Protein AF-A0A7W3LNG8-F1 (afdb_monomer_lite)

Structure (mmCIF, N/CA/C/O backbone):
data_AF-A0A7W3LNG8-F1
#
_entry.id   AF-A0A7W3LNG8-F1
#
loop_
_atom_site.group_PDB
_atom_site.id
_atom_site.type_symbol
_atom_site.label_atom_id
_atom_site.label_alt_id
_atom_site.label_comp_id
_atom_site.label_asym_id
_atom_site.label_entity_id
_atom_site.label_seq_id
_atom_site.pdbx_PDB_ins_code
_atom_site.Cartn_x
_atom_site.Cartn_y
_atom_site.Cartn_z
_atom_site.occupancy
_atom_site.B_iso_or_equiv
_atom_site.auth_seq_id
_atom_site.auth_comp_id
_atom_site.auth_asym_id
_atom_site.auth_atom_id
_atom_site.pdbx_PDB_model_num
ATOM 1 N N . MET A 1 1 ? 23.336 -65.124 9.383 1.00 43.44 1 MET A N 1
ATOM 2 C CA . MET A 1 1 ? 23.836 -64.182 8.360 1.00 43.44 1 MET A CA 1
ATOM 3 C C . MET A 1 1 ? 22.648 -63.376 7.873 1.00 43.44 1 MET A C 1
ATOM 5 O O . MET A 1 1 ? 21.803 -63.928 7.185 1.00 43.44 1 MET A O 1
ATOM 9 N N . THR A 1 2 ? 22.529 -62.123 8.304 1.00 42.38 2 THR A N 1
ATOM 10 C CA . THR A 1 2 ? 21.376 -61.270 7.977 1.00 42.38 2 THR A CA 1
ATOM 11 C C . THR A 1 2 ? 21.925 -59.922 7.537 1.00 42.38 2 THR A C 1
ATOM 13 O O . THR A 1 2 ? 22.238 -59.061 8.355 1.00 42.38 2 THR A O 1
ATOM 16 N N . THR A 1 3 ? 22.142 -59.781 6.233 1.00 43.78 3 THR A N 1
ATOM 17 C CA . THR A 1 3 ? 22.705 -58.576 5.622 1.00 43.78 3 THR A CA 1
ATOM 18 C C . THR A 1 3 ? 21.593 -57.534 5.508 1.00 43.78 3 THR A C 1
ATOM 20 O O . THR A 1 3 ? 20.665 -57.699 4.722 1.00 43.78 3 THR A O 1
ATOM 23 N N . ARG A 1 4 ? 21.642 -56.478 6.329 1.00 46.62 4 ARG A N 1
ATOM 24 C CA . ARG A 1 4 ? 20.758 -55.313 6.191 1.00 46.62 4 ARG A CA 1
ATOM 25 C C . ARG A 1 4 ? 21.366 -54.353 5.171 1.00 46.62 4 ARG A C 1
ATOM 27 O O . ARG A 1 4 ? 22.376 -53.716 5.450 1.00 46.62 4 ARG A O 1
ATOM 34 N N . SER A 1 5 ? 20.746 -54.265 3.999 1.00 49.69 5 SER A N 1
ATOM 35 C CA . SER A 1 5 ? 21.069 -53.273 2.974 1.00 49.69 5 SER A CA 1
ATOM 36 C C . SER A 1 5 ? 20.743 -51.866 3.482 1.00 49.69 5 SER A C 1
ATOM 38 O O . SER A 1 5 ? 19.587 -51.556 3.767 1.00 49.69 5 SER A O 1
ATOM 40 N N . VAL A 1 6 ? 21.759 -51.013 3.600 1.00 51.38 6 VAL A N 1
ATOM 41 C CA . VAL A 1 6 ? 21.596 -49.580 3.873 1.00 51.38 6 VAL A CA 1
ATOM 42 C C . VAL A 1 6 ? 21.393 -48.882 2.534 1.00 51.38 6 VAL A C 1
ATOM 44 O O . VAL A 1 6 ? 22.298 -48.840 1.705 1.00 51.38 6 VAL A O 1
ATOM 47 N N . THR A 1 7 ? 20.191 -48.358 2.304 1.00 51.03 7 THR A N 1
ATOM 48 C CA . THR A 1 7 ? 19.900 -47.539 1.121 1.00 51.03 7 THR A CA 1
ATOM 49 C C . THR A 1 7 ? 20.270 -46.099 1.455 1.00 51.03 7 THR A C 1
ATOM 51 O O . THR A 1 7 ? 19.621 -45.470 2.288 1.00 51.03 7 THR A O 1
ATOM 54 N N . VAL A 1 8 ? 21.339 -45.586 0.846 1.00 51.94 8 VAL A N 1
ATOM 55 C CA . VAL A 1 8 ? 21.737 -44.178 0.962 1.00 51.94 8 VAL A CA 1
ATOM 56 C C . VAL A 1 8 ? 20.898 -43.374 -0.028 1.00 51.94 8 VAL A C 1
ATOM 58 O O . VAL A 1 8 ? 21.112 -43.447 -1.236 1.00 51.94 8 VAL A O 1
ATOM 61 N N . ALA A 1 9 ? 19.917 -42.628 0.475 1.00 55.22 9 ALA A N 1
ATOM 62 C CA . ALA A 1 9 ? 19.174 -41.666 -0.326 1.00 55.22 9 ALA A CA 1
ATOM 63 C C . ALA A 1 9 ? 20.037 -40.412 -0.525 1.00 55.22 9 ALA A C 1
ATOM 65 O O . ALA A 1 9 ? 20.228 -39.619 0.396 1.00 55.22 9 ALA A O 1
ATOM 66 N N . VAL A 1 10 ? 20.579 -40.242 -1.731 1.00 51.47 10 VAL A N 1
ATOM 67 C CA . VAL A 1 10 ? 21.241 -39.002 -2.149 1.00 51.47 10 VAL A CA 1
ATOM 68 C C . VAL A 1 10 ? 20.147 -37.976 -2.440 1.00 51.47 10 VAL A C 1
ATOM 70 O O . VAL A 1 10 ? 19.497 -38.022 -3.483 1.00 51.47 10 VAL A O 1
ATOM 73 N N . ALA A 1 11 ? 19.909 -37.066 -1.498 1.00 54.19 11 ALA A N 1
ATOM 74 C CA . ALA A 1 11 ? 19.040 -35.920 -1.719 1.00 54.19 11 ALA A CA 1
ATOM 75 C C . ALA A 1 11 ? 19.751 -34.927 -2.654 1.00 54.19 11 ALA A C 1
ATOM 77 O O . ALA A 1 11 ? 20.664 -34.210 -2.249 1.00 54.19 11 ALA A O 1
ATOM 78 N N . LE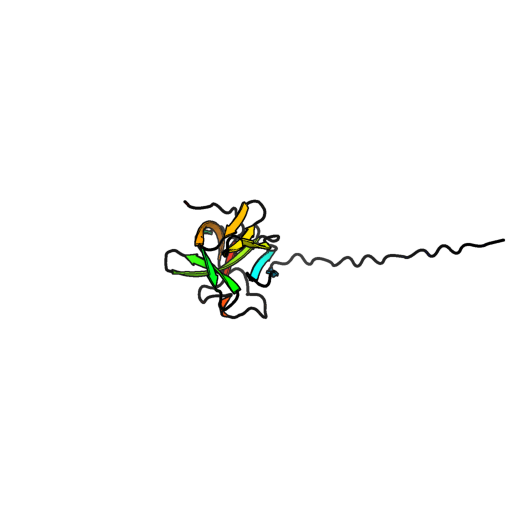U A 1 12 ? 19.339 -34.908 -3.923 1.00 47.25 12 LEU A N 1
ATOM 79 C CA . LEU A 1 12 ? 19.676 -33.857 -4.880 1.00 47.25 12 LEU A CA 1
ATOM 80 C C . LEU A 1 12 ? 19.067 -32.538 -4.386 1.00 47.25 12 LEU A C 1
ATOM 82 O O . LEU A 1 12 ? 17.878 -32.283 -4.566 1.00 47.25 12 LEU A O 1
ATOM 86 N N . ALA A 1 13 ? 19.880 -31.704 -3.741 1.00 52.22 13 ALA A N 1
ATOM 87 C CA . ALA A 1 13 ? 19.506 -30.336 -3.426 1.00 52.22 13 ALA A CA 1
ATOM 88 C C . ALA A 1 13 ? 19.439 -29.539 -4.739 1.00 52.22 13 ALA A C 1
ATOM 90 O O . ALA A 1 13 ? 20.464 -29.125 -5.281 1.00 52.22 13 ALA A O 1
ATOM 91 N N . LEU A 1 14 ? 18.230 -29.342 -5.274 1.00 48.25 14 LEU A N 1
ATOM 92 C CA . LEU A 1 14 ? 17.992 -28.350 -6.319 1.00 48.25 14 LEU A CA 1
ATOM 93 C C . LEU A 1 14 ? 18.190 -26.959 -5.708 1.00 48.25 14 LEU A C 1
ATOM 95 O O . LEU A 1 14 ? 17.266 -26.363 -5.159 1.00 48.25 14 LEU A O 1
ATOM 99 N N . GLY A 1 15 ? 19.416 -26.449 -5.792 1.00 45.75 15 GLY A N 1
ATOM 100 C CA . GLY A 1 15 ? 19.702 -25.040 -5.575 1.00 45.75 15 GLY A CA 1
ATOM 101 C C . GLY A 1 15 ? 19.012 -24.226 -6.663 1.00 45.75 15 GLY A C 1
ATOM 102 O O . GLY A 1 15 ? 19.540 -24.083 -7.763 1.00 45.75 15 GLY A O 1
ATOM 103 N N . ALA A 1 16 ? 17.818 -23.711 -6.371 1.00 50.78 16 ALA A N 1
ATOM 104 C CA . ALA A 1 16 ? 17.215 -22.665 -7.176 1.00 50.78 16 ALA A CA 1
ATOM 105 C C . ALA A 1 16 ? 18.124 -21.435 -7.076 1.00 50.78 16 ALA A C 1
ATOM 107 O O . ALA A 1 16 ? 18.156 -20.751 -6.053 1.00 50.78 16 ALA A O 1
ATOM 108 N N . ALA A 1 17 ? 18.909 -21.191 -8.124 1.00 45.53 17 ALA A N 1
ATOM 109 C CA . ALA A 1 17 ? 19.642 -19.952 -8.292 1.00 45.53 17 ALA A CA 1
ATOM 110 C C . ALA A 1 17 ? 18.623 -18.805 -8.309 1.00 45.53 17 ALA A C 1
ATOM 112 O O . ALA A 1 17 ? 17.932 -18.583 -9.303 1.00 45.53 17 ALA A O 1
ATOM 113 N N 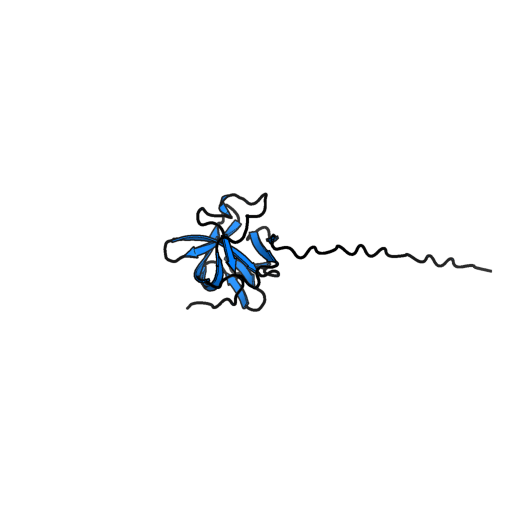. ALA A 1 18 ? 18.486 -18.106 -7.184 1.00 47.25 18 ALA A N 1
ATOM 114 C CA . ALA A 1 18 ? 17.731 -16.870 -7.123 1.00 47.25 18 ALA A CA 1
ATOM 115 C C . ALA A 1 18 ? 18.506 -15.827 -7.938 1.00 47.25 18 ALA A C 1
ATOM 117 O O . ALA A 1 18 ? 19.430 -15.188 -7.439 1.00 47.25 18 ALA A O 1
ATOM 118 N N . CYS A 1 19 ? 18.173 -15.693 -9.221 1.00 46.03 19 CYS A N 1
ATOM 119 C CA . CYS A 1 19 ? 18.574 -14.542 -10.016 1.00 46.03 19 CYS A CA 1
ATOM 120 C C . CYS A 1 19 ? 18.050 -13.283 -9.306 1.00 46.03 19 CYS A C 1
ATOM 122 O O . CYS A 1 19 ? 16.852 -13.012 -9.330 1.00 46.03 19 CYS A O 1
ATOM 124 N N . GLY A 1 20 ? 18.939 -12.552 -8.630 1.00 61.12 20 GLY A N 1
ATOM 125 C CA . GLY A 1 20 ? 18.627 -11.354 -7.845 1.00 61.12 20 GLY A CA 1
ATOM 126 C C . GLY A 1 20 ? 18.314 -10.138 -8.718 1.00 61.12 20 GLY A C 1
ATOM 127 O O . GLY A 1 20 ? 19.086 -9.185 -8.746 1.00 61.12 20 GLY A O 1
ATOM 128 N N . GLY A 1 21 ? 17.217 -10.196 -9.476 1.00 73.81 21 GLY A N 1
ATOM 129 C CA . GLY A 1 21 ? 16.664 -9.061 -10.218 1.00 73.81 21 GLY A CA 1
ATOM 130 C C . GLY A 1 21 ? 15.706 -8.222 -9.370 1.00 73.81 21 GLY A C 1
ATOM 131 O O . GLY A 1 21 ? 15.362 -8.608 -8.259 1.00 73.81 21 GLY A O 1
ATOM 132 N N . LYS A 1 22 ? 15.264 -7.077 -9.903 1.00 84.94 22 LYS A N 1
ATOM 133 C CA . LYS A 1 22 ? 14.142 -6.311 -9.338 1.00 84.94 22 LYS A CA 1
ATOM 134 C C . LYS A 1 22 ? 12.818 -6.896 -9.816 1.00 84.94 22 LYS A C 1
ATOM 136 O O . LYS A 1 22 ? 12.702 -7.243 -10.994 1.00 84.94 22 LYS A O 1
ATOM 141 N N . GLY A 1 23 ? 11.812 -6.935 -8.951 1.00 87.94 23 GLY A N 1
ATOM 142 C CA . GLY A 1 23 ? 10.499 -7.441 -9.334 1.00 87.94 23 GLY A CA 1
ATOM 143 C C . GLY A 1 23 ? 9.392 -7.118 -8.344 1.00 87.94 23 GLY A C 1
ATOM 144 O O . GLY A 1 23 ? 9.637 -6.700 -7.213 1.00 87.94 23 GLY A O 1
ATOM 145 N N . ILE A 1 24 ? 8.160 -7.295 -8.819 1.00 90.56 24 ILE A N 1
ATOM 146 C CA . ILE A 1 24 ? 6.932 -7.148 -8.042 1.00 90.56 24 ILE A CA 1
ATOM 147 C C . ILE A 1 24 ? 6.205 -8.486 -8.101 1.00 90.56 24 ILE A C 1
ATOM 149 O O . ILE A 1 24 ? 5.913 -8.981 -9.191 1.00 90.56 24 ILE A O 1
ATOM 153 N N . ASP A 1 25 ? 5.877 -9.025 -6.936 1.00 91.44 25 ASP A N 1
ATOM 154 C CA . ASP A 1 25 ? 5.116 -10.253 -6.768 1.00 91.44 25 ASP A CA 1
ATOM 155 C C . ASP A 1 25 ? 3.751 -9.956 -6.147 1.00 91.44 25 ASP A C 1
ATOM 157 O O . ASP A 1 25 ? 3.539 -8.939 -5.482 1.00 91.44 25 ASP A O 1
ATOM 161 N N . ARG A 1 26 ? 2.809 -10.876 -6.361 1.00 92.62 26 ARG A N 1
ATOM 162 C CA . ARG A 1 26 ? 1.515 -10.882 -5.678 1.00 92.62 26 ARG A CA 1
ATOM 163 C C . ARG A 1 26 ? 1.568 -11.852 -4.504 1.00 92.62 26 ARG A C 1
ATOM 165 O O . ARG A 1 26 ? 2.005 -12.987 -4.669 1.00 92.62 26 ARG A O 1
ATOM 172 N N . THR A 1 27 ? 1.013 -11.445 -3.371 1.00 93.06 27 THR A N 1
ATOM 173 C CA . THR A 1 27 ? 0.678 -12.327 -2.251 1.00 93.06 27 THR A CA 1
ATOM 174 C C . THR A 1 27 ? -0.744 -12.055 -1.756 1.00 93.06 27 THR A C 1
ATOM 176 O O . THR A 1 27 ? -1.292 -10.974 -1.972 1.00 93.06 27 THR A O 1
ATOM 179 N N . GLY A 1 28 ? -1.361 -13.051 -1.122 1.00 93.56 28 GLY A N 1
ATOM 180 C CA . GLY A 1 28 ? -2.736 -12.969 -0.635 1.00 93.56 28 GLY A CA 1
ATOM 181 C C . GLY A 1 28 ? -3.817 -12.987 -1.721 1.00 93.56 28 GLY A C 1
ATOM 182 O O . GLY A 1 28 ? -3.571 -12.743 -2.905 1.00 93.56 28 GLY A O 1
ATOM 183 N N . ASP A 1 29 ? -5.044 -13.259 -1.271 1.00 92.00 29 ASP A N 1
ATOM 184 C CA . ASP A 1 29 ? -6.255 -13.236 -2.104 1.00 92.00 29 ASP A CA 1
ATOM 185 C C . ASP A 1 29 ? -7.317 -12.242 -1.599 1.00 92.00 29 ASP A C 1
ATOM 187 O O . ASP A 1 29 ? -8.262 -11.939 -2.326 1.00 92.00 29 ASP A O 1
ATOM 191 N N . ASP A 1 30 ? -7.187 -11.755 -0.355 1.00 95.25 30 ASP A N 1
ATOM 192 C CA . ASP A 1 30 ? -7.991 -10.668 0.229 1.00 95.25 30 ASP A CA 1
ATOM 193 C C . ASP A 1 30 ? -7.398 -10.209 1.570 1.00 95.25 30 ASP A C 1
ATOM 195 O O . ASP A 1 30 ? -7.429 -10.973 2.535 1.00 95.25 30 ASP A O 1
ATOM 199 N N . PRO A 1 31 ? -6.844 -8.995 1.635 1.00 97.31 31 PRO A N 1
ATOM 200 C CA . PRO A 1 31 ? -6.504 -8.214 0.456 1.00 97.31 31 PRO A CA 1
ATOM 201 C C . PRO A 1 31 ? -5.472 -8.944 -0.423 1.00 97.31 31 PRO A C 1
ATOM 203 O O . PRO A 1 31 ? -4.658 -9.731 0.058 1.00 97.31 31 PRO A O 1
ATOM 206 N N . ILE A 1 32 ? -5.519 -8.684 -1.725 1.00 96.31 32 ILE A N 1
ATOM 207 C CA . ILE A 1 32 ? -4.390 -8.909 -2.624 1.00 96.31 32 ILE A CA 1
ATOM 208 C C . ILE A 1 32 ? -3.342 -7.841 -2.291 1.00 96.31 32 ILE A C 1
ATOM 210 O O . ILE A 1 32 ? -3.653 -6.647 -2.244 1.00 96.31 32 ILE A O 1
ATOM 214 N N . VAL A 1 33 ? -2.105 -8.275 -2.075 1.00 96.25 33 VAL A N 1
ATOM 215 C CA . VAL A 1 33 ? -0.969 -7.442 -1.674 1.00 96.25 33 VAL A CA 1
ATOM 216 C C . VAL A 1 33 ? 0.132 -7.572 -2.719 1.00 96.25 33 VAL A C 1
ATOM 218 O O . VAL A 1 33 ? 0.444 -8.670 -3.183 1.00 96.25 33 VAL A O 1
ATOM 221 N N . LEU A 1 34 ? 0.716 -6.441 -3.107 1.00 94.69 34 LEU A N 1
ATOM 222 C CA . LEU A 1 34 ? 1.874 -6.406 -3.992 1.00 94.69 34 LEU A CA 1
ATOM 223 C C . LEU A 1 34 ? 3.128 -6.217 -3.148 1.00 94.69 34 LEU A C 1
ATOM 225 O O . LEU A 1 34 ? 3.169 -5.309 -2.320 1.00 94.69 34 LEU A O 1
ATOM 229 N N . VAL A 1 35 ? 4.144 -7.043 -3.364 1.00 94.25 35 VAL A N 1
ATOM 230 C CA . VAL A 1 35 ? 5.428 -6.938 -2.664 1.00 94.25 35 VAL A CA 1
ATOM 231 C C . VAL A 1 35 ? 6.561 -6.801 -3.663 1.00 94.25 35 VAL A C 1
ATOM 233 O O . VAL A 1 35 ? 6.505 -7.381 -4.745 1.00 94.25 35 VAL A O 1
ATOM 236 N N . HIS A 1 36 ? 7.583 -6.029 -3.320 1.00 91.56 36 HIS A N 1
ATOM 237 C CA . HIS A 1 36 ? 8.759 -5.854 -4.157 1.00 91.56 36 HIS A CA 1
ATOM 238 C C . HIS A 1 36 ? 9.968 -6.597 -3.603 1.00 91.56 36 HIS A C 1
ATOM 240 O O . HIS A 1 36 ? 10.054 -6.911 -2.415 1.00 91.56 36 HIS A O 1
ATOM 246 N N . HIS A 1 37 ? 10.916 -6.859 -4.492 1.00 88.12 37 HIS A N 1
ATOM 247 C CA . HIS A 1 37 ? 12.260 -7.293 -4.155 1.00 88.12 37 HIS A CA 1
ATOM 248 C C . HIS A 1 37 ? 13.272 -6.509 -5.003 1.00 88.12 37 HIS A C 1
ATOM 250 O O . HIS A 1 37 ? 13.037 -6.266 -6.188 1.00 88.12 37 HIS A O 1
ATOM 256 N N . GLY A 1 38 ? 14.390 -6.099 -4.394 1.00 81.81 38 GLY A N 1
ATOM 257 C CA . GLY A 1 38 ? 15.492 -5.416 -5.079 1.00 81.81 38 GLY A CA 1
ATOM 258 C C . GLY A 1 38 ? 15.330 -3.900 -5.273 1.00 81.81 38 GLY A C 1
ATOM 259 O O . GLY A 1 38 ? 16.096 -3.319 -6.040 1.00 81.81 38 GLY A O 1
ATOM 260 N N . TYR A 1 39 ? 14.375 -3.240 -4.607 1.00 82.12 39 TYR A N 1
ATOM 261 C CA . TYR A 1 39 ? 14.151 -1.784 -4.715 1.00 82.12 39 TYR A CA 1
ATOM 262 C C . TYR A 1 39 ? 14.696 -0.965 -3.529 1.00 82.12 39 TYR A C 1
ATOM 264 O O . TYR A 1 39 ? 14.339 0.201 -3.354 1.00 82.12 39 TYR A O 1
ATOM 272 N N . ASP A 1 40 ? 15.604 -1.532 -2.737 1.00 75.31 40 ASP A N 1
ATOM 273 C CA . ASP A 1 40 ? 16.090 -0.968 -1.465 1.00 75.31 40 ASP A CA 1
ATOM 274 C C . ASP A 1 40 ? 16.984 0.293 -1.606 1.00 75.31 40 ASP A C 1
ATOM 276 O O . ASP A 1 40 ? 17.534 0.778 -0.624 1.00 75.31 40 ASP A O 1
ATOM 280 N N . GLY A 1 41 ? 17.147 0.841 -2.819 1.00 69.19 41 GLY A N 1
ATOM 281 C CA . GLY A 1 41 ? 18.016 1.995 -3.104 1.00 69.19 41 GLY A CA 1
ATOM 282 C C . GLY A 1 41 ? 17.446 3.029 -4.081 1.00 69.19 41 GLY A C 1
ATOM 283 O O . GLY A 1 41 ? 18.207 3.817 -4.640 1.00 69.19 41 GLY A O 1
ATOM 284 N N . GLU A 1 42 ? 16.136 3.008 -4.346 1.00 71.81 42 GLU A N 1
ATOM 285 C CA . GLU A 1 42 ? 15.490 3.993 -5.228 1.00 71.81 42 GLU A CA 1
ATOM 286 C C . GLU A 1 42 ? 15.451 5.406 -4.614 1.00 71.81 42 GLU A C 1
ATOM 288 O O . GLU A 1 42 ? 15.446 5.543 -3.385 1.00 71.81 42 GLU A O 1
ATOM 293 N N . PRO A 1 43 ? 15.384 6.470 -5.445 1.00 67.75 43 PRO A N 1
ATOM 294 C CA . PRO A 1 43 ? 15.248 7.841 -4.970 1.00 67.75 43 PRO A CA 1
ATOM 295 C C . PRO A 1 43 ? 14.070 8.005 -4.014 1.00 67.75 43 PRO A C 1
ATOM 297 O O . PRO A 1 43 ? 12.952 7.577 -4.296 1.00 67.75 43 PRO A O 1
ATOM 300 N N . ARG A 1 44 ? 14.336 8.677 -2.894 1.00 76.88 44 ARG A N 1
ATOM 301 C CA . ARG A 1 44 ? 13.388 8.833 -1.795 1.00 76.88 44 ARG A CA 1
ATOM 302 C C . ARG A 1 44 ? 12.444 9.995 -2.055 1.00 76.88 44 ARG A C 1
ATOM 304 O O . ARG A 1 44 ? 12.849 11.156 -2.005 1.00 76.88 44 ARG A O 1
ATOM 311 N N . ILE A 1 45 ? 11.175 9.681 -2.278 1.00 87.06 45 ILE A N 1
ATOM 312 C CA . ILE A 1 45 ? 10.078 10.646 -2.224 1.00 87.06 45 ILE A CA 1
ATOM 313 C C . ILE A 1 45 ? 9.208 10.286 -1.025 1.00 87.06 45 ILE A C 1
ATOM 315 O O . ILE A 1 45 ? 8.779 9.143 -0.884 1.00 87.06 45 ILE A O 1
ATOM 319 N N . MET A 1 46 ? 8.944 11.268 -0.164 1.00 91.06 46 MET A N 1
ATOM 320 C CA . MET A 1 46 ? 8.042 11.083 0.969 1.00 91.06 46 MET A CA 1
ATOM 321 C C . MET A 1 46 ? 6.592 11.190 0.508 1.00 91.06 46 MET A C 1
ATOM 323 O O . MET A 1 46 ? 6.188 12.180 -0.107 1.00 91.06 46 MET A O 1
ATOM 327 N N . TYR A 1 47 ? 5.798 10.181 0.845 1.00 92.38 47 TYR A N 1
ATOM 328 C CA . TYR A 1 47 ? 4.369 10.132 0.576 1.00 92.38 47 TYR A CA 1
ATOM 329 C C . TYR A 1 47 ? 3.585 10.220 1.880 1.00 92.38 47 TYR A C 1
ATOM 331 O O . TYR A 1 47 ? 3.987 9.647 2.888 1.00 92.38 47 TYR A O 1
ATOM 339 N N . VAL A 1 48 ? 2.445 10.912 1.848 1.00 95.69 48 VAL A N 1
ATOM 340 C CA . VAL A 1 48 ? 1.484 10.981 2.958 1.00 95.69 48 VAL A CA 1
ATOM 341 C C . VAL A 1 48 ? 0.090 10.714 2.409 1.00 95.69 48 VAL A C 1
ATOM 343 O O . VAL A 1 48 ? -0.314 11.317 1.412 1.00 95.69 48 VAL A O 1
ATOM 346 N N . GLY A 1 49 ? -0.643 9.804 3.044 1.00 96.75 49 GLY A N 1
ATOM 347 C CA . GLY A 1 49 ? -1.959 9.400 2.564 1.00 96.75 49 GLY A CA 1
ATOM 348 C C . GLY A 1 49 ? -2.637 8.387 3.471 1.00 96.75 49 GLY A C 1
ATOM 349 O O . GLY A 1 49 ? -2.264 8.222 4.632 1.00 96.75 49 GLY A O 1
ATOM 350 N N . ARG A 1 50 ? -3.665 7.725 2.939 1.00 97.75 50 ARG A N 1
ATOM 351 C CA . ARG A 1 50 ? -4.431 6.684 3.633 1.00 97.75 50 ARG A CA 1
ATOM 352 C C . ARG A 1 50 ? -4.387 5.358 2.897 1.00 97.75 50 ARG A C 1
ATOM 354 O O . ARG A 1 50 ? -4.428 5.325 1.666 1.00 97.75 50 ARG A O 1
ATOM 361 N N . LEU A 1 51 ? -4.389 4.269 3.661 1.00 98.00 51 LEU A N 1
ATOM 362 C CA . LEU A 1 51 ? -4.644 2.942 3.117 1.00 98.00 51 LEU A CA 1
ATOM 363 C C . LEU A 1 51 ? -6.148 2.780 2.881 1.00 98.00 51 LEU A C 1
ATOM 365 O O . LEU A 1 51 ? -6.950 3.006 3.786 1.00 98.00 51 LEU A O 1
ATOM 369 N N . VAL A 1 52 ? -6.550 2.391 1.675 1.00 97.56 52 VAL A N 1
ATOM 370 C CA . VAL A 1 52 ? -7.957 2.137 1.339 1.00 97.56 52 VAL A CA 1
ATOM 371 C C . VAL A 1 52 ? -8.111 0.766 0.701 1.00 97.56 52 VAL A C 1
ATOM 373 O O . VAL A 1 52 ? -7.253 0.340 -0.065 1.00 97.56 52 VAL A O 1
ATOM 376 N N . TYR A 1 53 ? -9.213 0.087 0.993 1.00 97.38 53 TYR A N 1
ATOM 377 C CA . TYR A 1 53 ? -9.551 -1.206 0.412 1.00 97.38 53 TYR A CA 1
ATOM 378 C C . TYR A 1 53 ? -10.649 -1.047 -0.645 1.00 97.38 53 TYR A C 1
ATOM 380 O O . TYR A 1 53 ? -11.599 -0.284 -0.463 1.00 97.38 53 TYR A O 1
ATOM 388 N N . ASP A 1 54 ? -10.513 -1.757 -1.761 1.00 95.62 54 ASP A N 1
ATOM 389 C CA . ASP A 1 54 ? -11.550 -1.890 -2.781 1.00 95.62 54 ASP A CA 1
ATOM 390 C C . ASP A 1 54 ? -12.202 -3.279 -2.669 1.00 95.62 54 ASP A C 1
ATOM 392 O O . ASP A 1 54 ? -11.562 -4.276 -3.019 1.00 95.62 54 ASP A O 1
ATOM 396 N N . PRO A 1 55 ? -13.464 -3.387 -2.211 1.00 94.44 55 PRO A N 1
ATOM 397 C CA . PRO A 1 55 ? -14.123 -4.676 -2.037 1.00 94.44 55 PRO A CA 1
ATOM 398 C C . PRO A 1 55 ? -14.432 -5.387 -3.359 1.00 94.44 55 PRO A C 1
ATOM 400 O O . PRO A 1 55 ? -14.541 -6.612 -3.357 1.00 94.44 55 PRO A O 1
ATOM 403 N N . ALA A 1 56 ? -14.558 -4.662 -4.477 1.00 92.62 56 ALA A N 1
ATOM 404 C CA . ALA A 1 56 ? -14.891 -5.265 -5.767 1.00 92.62 56 ALA A CA 1
ATOM 405 C C . ALA A 1 56 ? -13.714 -6.068 -6.335 1.00 92.62 56 ALA A C 1
ATOM 407 O O . ALA A 1 56 ? -13.909 -7.124 -6.933 1.00 92.62 56 ALA A O 1
ATOM 408 N N . SER A 1 57 ? -12.487 -5.588 -6.119 1.00 93.31 57 SER A N 1
ATOM 409 C CA . SER A 1 57 ? -11.270 -6.255 -6.594 1.00 93.31 57 SER A CA 1
ATOM 410 C C . SER A 1 57 ? -10.394 -6.837 -5.505 1.00 93.31 5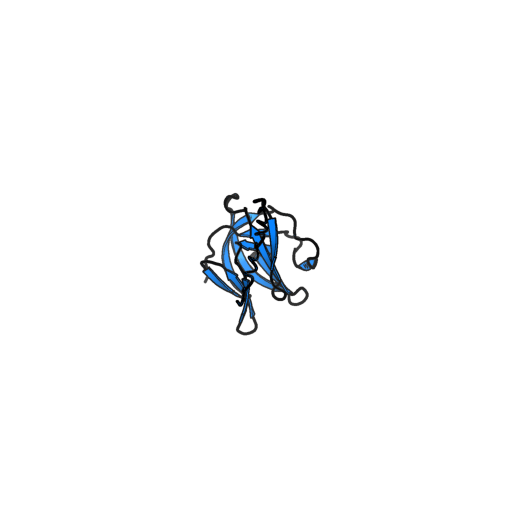7 SER A C 1
ATOM 412 O O . SER A 1 57 ? -9.374 -7.449 -5.811 1.00 93.31 57 SER A O 1
ATOM 414 N N . ARG A 1 58 ? -10.788 -6.649 -4.245 1.00 96.31 58 ARG A N 1
ATOM 415 C CA . ARG A 1 58 ? -10.086 -7.124 -3.052 1.00 96.31 58 ARG A CA 1
ATOM 416 C C . ARG A 1 58 ? -8.659 -6.579 -2.954 1.00 96.31 58 ARG A C 1
ATOM 418 O O . ARG A 1 58 ? -7.792 -7.235 -2.391 1.00 96.31 58 ARG A O 1
ATOM 425 N N . CYS A 1 59 ? -8.403 -5.390 -3.497 1.00 96.25 59 CYS A N 1
ATOM 426 C CA . CYS A 1 59 ? -7.075 -4.774 -3.539 1.00 96.25 59 CYS A CA 1
ATOM 427 C C . CYS A 1 59 ? -6.967 -3.590 -2.585 1.00 96.25 59 CYS A C 1
ATOM 429 O O . CYS A 1 59 ? -7.956 -2.927 -2.274 1.00 96.25 59 CYS A O 1
ATOM 431 N N . LEU A 1 60 ? -5.746 -3.330 -2.125 1.00 97.56 60 LEU A N 1
ATOM 432 C CA . LEU A 1 60 ? -5.421 -2.139 -1.351 1.00 97.56 60 LEU A CA 1
ATOM 433 C C . LEU A 1 60 ? -4.887 -1.048 -2.273 1.00 97.56 60 LEU A C 1
ATOM 435 O O . LEU A 1 60 ? -4.124 -1.323 -3.197 1.00 97.56 60 LEU A O 1
ATOM 439 N N . HIS A 1 61 ? -5.244 0.198 -1.986 1.00 97.19 61 HIS A N 1
ATOM 440 C CA . HIS A 1 61 ? -4.689 1.378 -2.632 1.00 97.19 61 HIS A CA 1
ATOM 441 C C . HIS A 1 61 ? -4.125 2.342 -1.595 1.00 97.19 61 HIS A C 1
ATOM 443 O O . HIS A 1 61 ? -4.634 2.466 -0.481 1.00 97.19 61 HIS A O 1
ATOM 449 N N . PHE A 1 62 ? -3.107 3.085 -2.007 1.00 96.69 62 PHE A N 1
ATOM 450 C CA . PHE A 1 62 ? -2.680 4.292 -1.330 1.00 96.69 62 PHE A CA 1
ATOM 451 C C . PHE A 1 62 ? -3.467 5.470 -1.900 1.00 96.69 62 PHE A C 1
ATOM 453 O O . PHE A 1 62 ? -3.405 5.739 -3.104 1.00 96.69 62 PHE A O 1
ATOM 460 N N . ALA A 1 63 ? -4.235 6.145 -1.051 1.00 97.12 63 ALA A N 1
ATOM 461 C CA . ALA A 1 63 ? -5.010 7.321 -1.409 1.00 97.12 63 ALA A CA 1
ATOM 462 C C . ALA A 1 63 ? -4.297 8.588 -0.929 1.00 97.12 63 ALA A C 1
ATOM 464 O O . ALA A 1 63 ? -4.087 8.775 0.270 1.00 97.12 63 ALA A O 1
ATOM 465 N N . PHE A 1 64 ? -3.964 9.467 -1.871 1.00 95.25 64 PHE A N 1
ATOM 466 C CA . PHE A 1 64 ? -3.461 10.802 -1.574 1.00 95.25 64 PHE A CA 1
ATOM 467 C C . PHE A 1 64 ? -4.598 11.711 -1.104 1.00 95.25 64 PHE A C 1
ATOM 469 O O . PHE A 1 64 ? -5.765 11.505 -1.444 1.00 95.25 64 PHE A O 1
ATOM 476 N N . GLU A 1 65 ? -4.249 12.788 -0.402 1.00 92.50 65 GLU A N 1
ATOM 477 C CA . GLU A 1 65 ? -5.217 13.811 0.021 1.00 92.50 65 GLU A CA 1
ATOM 478 C C . GLU A 1 65 ? -5.897 14.513 -1.166 1.00 92.50 65 GLU A C 1
ATOM 480 O O . GLU A 1 65 ? -7.043 14.934 -1.057 1.00 92.50 65 GLU A O 1
ATOM 485 N N . SER A 1 66 ? -5.239 14.565 -2.329 1.00 92.00 66 SER A N 1
ATOM 486 C CA . SER A 1 66 ? -5.829 15.060 -3.582 1.00 92.00 66 SER A CA 1
ATOM 487 C C . SER A 1 66 ? -6.914 14.144 -4.166 1.00 92.00 66 SER A C 1
ATOM 489 O O . SER A 1 66 ? -7.522 14.480 -5.179 1.00 92.00 66 SER A O 1
ATOM 491 N N . GLY A 1 67 ? -7.138 12.969 -3.572 1.00 90.19 67 GLY A N 1
ATOM 492 C CA . GLY A 1 67 ? -8.092 11.964 -4.036 1.00 90.19 67 GLY A CA 1
ATOM 493 C C . GLY A 1 67 ? -7.535 11.010 -5.094 1.00 90.19 67 GLY A C 1
ATOM 494 O O . GLY A 1 67 ? -8.195 10.024 -5.432 1.00 90.19 67 GLY A O 1
ATOM 495 N N . SER A 1 68 ? -6.319 11.247 -5.600 1.00 92.94 68 SER A N 1
ATOM 496 C CA . SER A 1 68 ? -5.658 10.292 -6.487 1.00 92.94 68 SER A CA 1
ATOM 497 C C . SER A 1 68 ? -5.309 9.006 -5.731 1.00 92.94 68 SER A C 1
ATOM 499 O O . SER A 1 68 ? -5.088 9.000 -4.518 1.00 92.94 68 SER A O 1
ATOM 501 N N . ARG A 1 69 ? -5.291 7.885 -6.456 1.00 94.88 69 ARG A N 1
ATOM 502 C CA . ARG A 1 69 ? -4.972 6.566 -5.903 1.00 94.88 69 ARG A CA 1
ATOM 503 C C . ARG A 1 69 ? -3.867 5.912 -6.703 1.00 94.88 69 ARG A C 1
ATOM 505 O O . ARG A 1 69 ? -3.817 6.058 -7.927 1.00 94.88 69 ARG A O 1
ATOM 512 N N . ARG A 1 70 ? -3.026 5.160 -6.008 1.00 94.19 70 ARG A N 1
ATOM 513 C CA . ARG A 1 70 ? -1.999 4.305 -6.600 1.00 94.19 70 ARG A CA 1
ATOM 514 C C . ARG A 1 70 ? -1.969 2.954 -5.906 1.00 94.19 70 ARG A C 1
ATOM 516 O O . ARG A 1 70 ? -2.416 2.833 -4.766 1.00 94.19 70 ARG A O 1
ATOM 523 N N . ALA A 1 71 ? -1.453 1.951 -6.600 1.00 94.94 71 ALA A N 1
ATOM 524 C CA . ALA A 1 71 ? -1.219 0.639 -6.022 1.00 94.94 71 ALA A CA 1
ATOM 525 C C . ALA A 1 71 ? 0.055 0.681 -5.161 1.00 94.94 71 ALA A C 1
ATOM 527 O O . ALA A 1 71 ? 1.123 0.980 -5.704 1.00 94.94 71 ALA A O 1
ATOM 528 N N . PRO A 1 72 ? -0.036 0.427 -3.846 1.00 95.25 72 PRO A N 1
ATOM 529 C CA . PRO A 1 72 ? 1.127 0.329 -2.989 1.00 95.25 72 PRO A CA 1
ATOM 530 C C . PRO A 1 72 ? 1.809 -1.019 -3.213 1.00 95.25 72 PRO A C 1
ATOM 532 O O . PRO A 1 72 ? 1.157 -2.065 -3.225 1.00 95.25 72 PRO A O 1
ATOM 535 N N . VAL A 1 73 ? 3.124 -0.987 -3.371 1.00 94.62 73 VAL A N 1
ATOM 536 C CA . VAL A 1 73 ? 3.968 -2.175 -3.411 1.00 94.62 73 VAL A CA 1
ATOM 537 C C . VAL A 1 73 ? 4.886 -2.127 -2.209 1.00 94.62 73 VAL A C 1
ATOM 539 O O . VAL A 1 73 ? 5.683 -1.204 -2.055 1.00 94.62 73 VAL A O 1
ATOM 542 N N . TRP A 1 74 ? 4.748 -3.127 -1.356 1.00 95.00 74 TRP A N 1
ATOM 543 C CA . TRP A 1 74 ? 5.355 -3.170 -0.038 1.00 95.00 74 TRP A CA 1
ATOM 544 C C . TRP A 1 74 ? 6.701 -3.892 -0.049 1.00 95.00 74 TRP A C 1
ATOM 546 O O . TRP A 1 74 ? 6.953 -4.688 -0.956 1.00 95.00 74 TRP A O 1
ATOM 556 N N . PRO A 1 75 ? 7.551 -3.692 0.968 1.00 92.94 75 PRO A N 1
ATOM 557 C CA . PRO A 1 75 ? 8.732 -4.522 1.153 1.00 92.94 75 PRO A CA 1
ATOM 558 C C . PRO A 1 75 ? 8.385 -6.012 1.220 1.00 92.94 75 PRO A C 1
ATOM 560 O O . PRO A 1 75 ? 7.321 -6.410 1.718 1.00 92.94 75 PRO A O 1
ATOM 563 N N . LYS A 1 76 ? 9.308 -6.852 0.742 1.00 92.44 76 LYS A N 1
ATOM 564 C CA . LYS A 1 76 ? 9.201 -8.309 0.859 1.00 92.44 76 LYS A CA 1
ATOM 565 C C . LYS A 1 76 ? 8.941 -8.721 2.311 1.00 92.44 76 LYS A C 1
ATOM 567 O O . LYS A 1 76 ? 9.539 -8.182 3.234 1.00 92.44 76 LYS A O 1
ATOM 572 N N . GLY A 1 77 ? 8.072 -9.714 2.494 1.00 93.69 77 GLY A N 1
ATOM 573 C CA . GLY A 1 77 ? 7.647 -10.186 3.816 1.00 93.69 77 GLY A CA 1
ATOM 574 C C . GLY A 1 77 ? 6.395 -9.487 4.342 1.00 93.69 77 GLY A C 1
ATOM 575 O O . GLY A 1 77 ? 5.887 -9.885 5.379 1.00 93.69 77 GLY A O 1
ATOM 576 N N . THR A 1 78 ? 5.875 -8.488 3.626 1.00 97.00 78 THR A N 1
ATOM 577 C CA . THR A 1 78 ? 4.558 -7.925 3.925 1.00 97.00 78 THR A CA 1
ATOM 578 C C . THR A 1 78 ? 3.452 -8.934 3.628 1.00 97.00 78 THR A C 1
ATOM 580 O O . THR A 1 78 ? 3.364 -9.455 2.513 1.00 97.00 78 THR A O 1
ATOM 583 N N . GLU A 1 79 ? 2.586 -9.175 4.608 1.00 97.50 79 GLU A N 1
ATOM 584 C CA . GLU A 1 79 ? 1.505 -10.160 4.530 1.00 97.50 79 GLU A CA 1
ATOM 585 C C . GLU A 1 79 ? 0.120 -9.497 4.586 1.00 97.50 79 GLU A C 1
ATOM 587 O O . GLU A 1 79 ? -0.046 -8.452 5.218 1.00 97.50 79 GLU A O 1
ATOM 592 N N . PRO A 1 80 ? -0.907 -10.069 3.933 1.00 97.75 80 PRO A N 1
ATOM 593 C CA . PRO A 1 80 ? -2.279 -9.589 4.072 1.00 97.75 80 PRO A CA 1
ATOM 594 C C . PRO A 1 80 ? -2.801 -9.825 5.496 1.00 97.75 80 PRO A C 1
ATOM 596 O O . PRO A 1 80 ? -2.697 -10.931 6.021 1.00 97.75 80 PRO A O 1
ATOM 599 N N . VAL A 1 81 ? -3.460 -8.825 6.088 1.00 97.50 81 VAL A N 1
ATOM 600 C CA . VAL A 1 81 ? -4.139 -8.972 7.387 1.00 97.50 81 VAL A CA 1
ATOM 601 C C . VAL A 1 81 ? -5.632 -8.672 7.280 1.00 97.50 81 VAL A C 1
ATOM 603 O O . VAL A 1 81 ? -6.082 -7.826 6.497 1.00 97.50 81 VAL A O 1
ATOM 606 N N . ARG A 1 82 ? -6.414 -9.388 8.095 1.00 96.81 82 ARG A N 1
ATOM 607 C CA . ARG A 1 82 ? -7.833 -9.126 8.344 1.00 96.81 82 ARG A CA 1
ATOM 608 C C . ARG A 1 82 ? -8.075 -9.067 9.845 1.00 96.81 82 ARG A C 1
ATOM 610 O O . ARG A 1 82 ? -7.775 -10.025 10.551 1.00 96.81 82 ARG A O 1
ATOM 617 N N . GLY A 1 83 ? -8.672 -7.983 10.322 1.00 90.50 83 GLY A N 1
ATOM 618 C CA . GLY A 1 83 ? -8.956 -7.796 11.744 1.00 90.50 83 GLY A CA 1
ATOM 619 C C . GLY A 1 83 ? -10.032 -6.742 11.962 1.00 90.50 83 GLY A C 1
ATOM 620 O O . GLY A 1 83 ? -10.076 -5.748 11.245 1.00 90.50 83 GLY A O 1
ATOM 621 N N . GLY A 1 84 ? -10.952 -6.970 12.904 1.00 90.25 84 GLY A N 1
ATOM 622 C CA . GLY A 1 84 ? -12.008 -5.998 13.228 1.00 90.25 84 GLY A CA 1
ATOM 623 C C . GLY A 1 84 ? -12.904 -5.608 12.042 1.00 90.25 84 GLY A C 1
ATOM 624 O O . GLY A 1 84 ? -13.336 -4.464 11.949 1.00 90.25 84 GLY A O 1
ATOM 625 N N . GLY A 1 85 ? -13.130 -6.529 11.096 1.00 94.50 85 GLY A N 1
ATOM 626 C CA . GLY A 1 85 ? -13.891 -6.272 9.863 1.00 94.50 85 GLY A CA 1
ATOM 627 C C . GLY A 1 85 ? -13.122 -5.509 8.776 1.00 94.50 85 GLY A C 1
ATOM 628 O O . GLY A 1 85 ? -13.661 -5.303 7.688 1.00 94.50 85 GLY A O 1
ATOM 629 N N . LYS A 1 86 ? -11.865 -5.141 9.042 1.00 97.50 86 LYS A N 1
ATOM 630 C CA . LYS A 1 86 ? -10.998 -4.368 8.154 1.00 97.50 86 LYS A CA 1
ATOM 631 C C . LYS A 1 86 ? -9.958 -5.225 7.441 1.00 97.50 86 LYS A C 1
ATOM 633 O O . LYS A 1 86 ? -9.582 -6.292 7.933 1.00 97.50 86 LYS A O 1
ATOM 638 N N . ARG A 1 87 ? -9.488 -4.744 6.287 1.00 98.25 87 ARG A N 1
ATOM 639 C CA . ARG A 1 87 ? -8.367 -5.309 5.514 1.00 98.25 87 ARG A CA 1
ATOM 640 C C . ARG A 1 87 ? -7.138 -4.425 5.635 1.00 98.25 87 ARG A C 1
ATOM 642 O O . ARG A 1 87 ? -7.259 -3.211 5.765 1.00 98.25 87 ARG A O 1
ATOM 649 N N . GLY A 1 88 ? -5.961 -5.025 5.547 1.00 97.88 88 GLY A N 1
ATOM 650 C CA . GLY A 1 88 ? -4.712 -4.285 5.620 1.00 97.88 88 GLY A CA 1
ATOM 651 C C . GLY A 1 88 ? -3.495 -5.125 5.284 1.00 97.88 88 GLY A C 1
ATOM 652 O O . GLY A 1 88 ? -3.604 -6.198 4.685 1.00 97.88 88 GLY A O 1
ATOM 653 N N . VAL A 1 89 ? -2.340 -4.641 5.719 1.00 98.31 89 VAL A N 1
ATOM 654 C CA . VAL A 1 89 ? -1.064 -5.353 5.627 1.00 98.31 89 VAL A CA 1
ATOM 655 C C . VAL A 1 89 ? -0.378 -5.447 6.985 1.00 98.31 89 VAL A C 1
ATOM 657 O O . VAL A 1 89 ? -0.465 -4.510 7.768 1.00 98.31 89 VAL A O 1
ATOM 660 N N . ASN A 1 90 ? 0.321 -6.546 7.251 1.00 97.75 90 ASN A N 1
ATOM 661 C CA . ASN A 1 90 ? 1.347 -6.615 8.285 1.00 97.75 90 ASN A CA 1
ATOM 662 C C . ASN A 1 90 ? 2.702 -6.365 7.620 1.00 97.75 90 ASN A C 1
ATOM 664 O O . ASN A 1 90 ? 3.122 -7.152 6.773 1.00 97.75 90 ASN A O 1
ATOM 668 N N . VAL A 1 91 ? 3.349 -5.249 7.949 1.00 96.69 91 VAL A N 1
ATOM 669 C CA . VAL A 1 91 ? 4.618 -4.835 7.341 1.00 96.69 91 VAL A CA 1
ATOM 670 C C . VAL A 1 91 ? 5.774 -5.183 8.283 1.00 96.69 91 VAL A C 1
ATOM 672 O O . VAL A 1 91 ? 5.736 -4.781 9.453 1.00 96.69 91 VAL A O 1
ATOM 675 N N . PRO A 1 92 ? 6.829 -5.874 7.806 1.00 93.88 92 PRO A N 1
ATOM 676 C CA . PRO A 1 92 ? 8.004 -6.178 8.615 1.00 93.88 92 PRO A CA 1
ATOM 677 C C . PRO A 1 92 ? 8.596 -4.925 9.269 1.00 93.88 92 PRO A C 1
ATOM 679 O O . PRO A 1 92 ? 8.819 -3.916 8.606 1.00 93.88 92 PRO A O 1
ATOM 682 N N . GLY A 1 93 ? 8.839 -4.987 10.579 1.00 92.12 93 GLY A N 1
ATOM 683 C CA . GLY A 1 93 ? 9.398 -3.876 11.361 1.00 92.12 93 GLY A CA 1
ATOM 684 C C . GLY A 1 93 ? 8.394 -2.800 11.797 1.00 92.12 93 GLY A C 1
ATOM 685 O O . GLY A 1 93 ? 8.695 -2.062 12.727 1.00 92.12 93 GLY A O 1
ATOM 686 N N . PHE A 1 94 ? 7.198 -2.746 11.204 1.00 94.88 94 PHE A N 1
ATOM 687 C CA . PHE A 1 94 ? 6.154 -1.775 11.558 1.00 94.88 94 PHE A CA 1
ATOM 688 C C . PHE A 1 94 ? 4.946 -2.424 12.256 1.00 94.88 94 PHE A C 1
ATOM 690 O O . PHE A 1 94 ? 4.457 -1.909 13.261 1.00 94.88 94 PHE A O 1
ATOM 697 N N . GLY A 1 95 ? 4.481 -3.570 11.752 1.00 96.19 95 GLY A N 1
ATOM 698 C CA . GLY A 1 95 ? 3.274 -4.257 12.217 1.00 96.19 95 GLY A CA 1
ATOM 699 C C . GLY A 1 95 ? 2.066 -4.022 11.309 1.00 96.19 95 GLY A C 1
ATOM 700 O O . GLY A 1 95 ? 2.209 -3.798 10.107 1.00 96.19 95 GLY A O 1
ATOM 701 N N . ASP A 1 96 ? 0.862 -4.115 11.869 1.00 97.38 96 ASP A N 1
ATOM 702 C CA . ASP A 1 96 ? -0.374 -3.997 11.093 1.00 97.38 96 ASP A CA 1
ATOM 703 C C . ASP A 1 96 ? -0.615 -2.550 10.643 1.00 97.38 96 ASP A C 1
ATOM 705 O O . ASP A 1 96 ? -0.460 -1.615 11.426 1.00 97.38 96 ASP A O 1
ATOM 709 N N . LEU A 1 97 ? -1.056 -2.368 9.400 1.00 97.31 97 LEU A N 1
ATOM 710 C CA . LEU A 1 97 ? -1.614 -1.141 8.836 1.00 97.31 97 LEU A CA 1
ATOM 711 C C . LEU A 1 97 ? -2.968 -1.485 8.211 1.00 97.31 97 LEU A C 1
ATOM 713 O O . LEU A 1 97 ? -3.034 -2.237 7.236 1.00 97.31 97 LEU A O 1
ATOM 717 N N . LEU A 1 98 ? -4.052 -0.953 8.766 1.00 97.69 98 LEU A N 1
ATOM 718 C CA . LEU A 1 98 ? -5.421 -1.296 8.372 1.00 97.69 98 LEU A CA 1
ATOM 719 C C . LEU A 1 98 ? -6.063 -0.210 7.505 1.00 97.69 98 LEU A C 1
ATOM 721 O O . LEU A 1 98 ? -5.694 0.962 7.540 1.00 97.69 98 LEU A O 1
ATOM 725 N N . GLU A 1 99 ? -7.078 -0.587 6.729 1.00 97.50 99 GLU A N 1
ATOM 726 C CA . GLU A 1 99 ? -7.841 0.362 5.923 1.00 97.50 99 GLU A CA 1
ATOM 727 C C . GLU A 1 99 ? -8.435 1.508 6.767 1.00 97.50 99 GLU A C 1
ATOM 729 O O . GLU A 1 99 ? -8.926 1.347 7.897 1.00 97.50 99 GLU A O 1
ATOM 734 N N . GLY A 1 100 ? -8.380 2.701 6.181 1.00 96.25 100 GLY A N 1
ATOM 735 C CA . GLY A 1 100 ? -8.735 3.970 6.802 1.00 96.25 100 GLY A CA 1
ATOM 736 C C . GLY A 1 100 ? -7.584 4.643 7.552 1.00 96.25 100 GLY A C 1
ATOM 737 O O . GLY A 1 100 ? -7.675 5.842 7.806 1.00 96.25 100 GLY A O 1
ATOM 738 N N . GLU A 1 101 ? -6.503 3.930 7.878 1.00 97.00 101 GLU A N 1
ATOM 739 C CA . GLU A 1 101 ? -5.373 4.512 8.606 1.00 97.00 101 GLU A CA 1
ATOM 740 C C . GLU A 1 101 ? -4.545 5.445 7.719 1.00 97.00 101 GLU A C 1
ATOM 742 O O . GLU A 1 101 ? -4.293 5.166 6.541 1.00 97.00 101 GLU A O 1
ATOM 747 N N . ARG A 1 102 ? -4.138 6.577 8.305 1.00 97.69 102 ARG A N 1
ATOM 748 C CA . ARG A 1 102 ? -3.258 7.566 7.681 1.00 97.69 102 ARG A CA 1
ATOM 749 C C . ARG A 1 102 ? -1.811 7.251 8.046 1.00 97.69 102 ARG A C 1
ATOM 751 O O . ARG A 1 102 ? -1.505 6.978 9.206 1.00 97.69 102 ARG A O 1
ATOM 758 N N . PHE A 1 103 ? -0.922 7.314 7.067 1.00 97.12 103 PHE A N 1
ATOM 759 C CA . PHE A 1 103 ? 0.496 7.045 7.263 1.00 97.12 103 PHE A CA 1
ATOM 760 C C . PHE A 1 103 ? 1.358 7.867 6.305 1.00 97.12 103 PHE A C 1
ATOM 762 O O . PHE A 1 103 ? 0.875 8.386 5.290 1.00 97.12 103 PHE A O 1
ATOM 769 N N . SER A 1 104 ? 2.634 7.981 6.648 1.00 95.44 104 SER A N 1
ATOM 770 C CA . SER A 1 104 ? 3.690 8.430 5.752 1.00 95.44 104 SER A CA 1
ATOM 771 C C . SER A 1 104 ? 4.695 7.313 5.525 1.00 95.44 104 SER A C 1
ATOM 773 O O . SER A 1 104 ? 4.890 6.452 6.379 1.00 95.44 104 SER A O 1
ATOM 775 N N . THR A 1 105 ? 5.312 7.309 4.350 1.00 93.06 105 THR A N 1
ATOM 7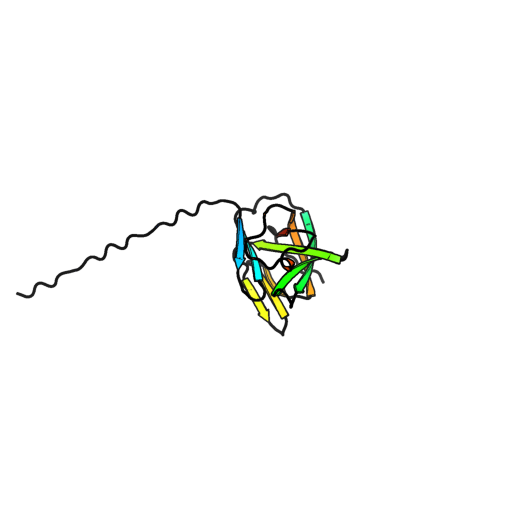76 C CA . THR A 1 105 ? 6.411 6.398 4.022 1.00 93.06 105 THR A CA 1
ATOM 777 C C . THR A 1 105 ? 7.224 6.969 2.867 1.00 93.06 105 THR A C 1
ATOM 779 O O . THR A 1 105 ? 6.713 7.763 2.067 1.00 93.06 105 THR A O 1
ATOM 782 N N . GLY A 1 106 ? 8.496 6.598 2.801 1.00 89.25 106 GLY A N 1
ATOM 783 C CA . GLY A 1 106 ? 9.364 6.896 1.669 1.00 89.25 106 GLY A CA 1
ATOM 784 C C . GLY A 1 106 ? 9.264 5.821 0.587 1.00 8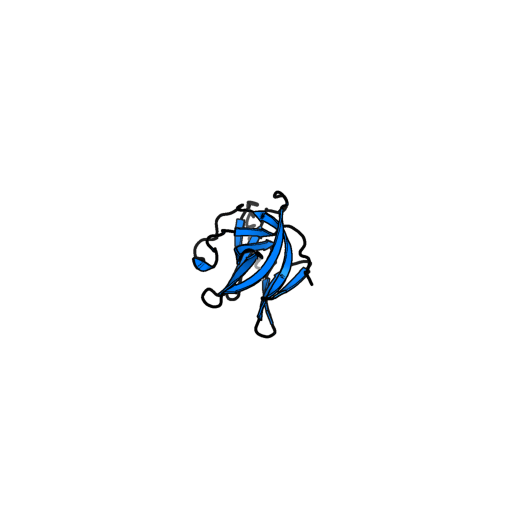9.25 106 GLY A C 1
ATOM 785 O O . GLY A 1 106 ? 9.017 4.641 0.853 1.00 89.25 106 GLY A O 1
ATOM 786 N N . GLY A 1 107 ? 9.429 6.242 -0.661 1.00 86.38 107 GLY A N 1
ATOM 787 C CA . GLY A 1 107 ? 9.311 5.338 -1.789 1.00 86.38 107 GLY A CA 1
ATOM 788 C C . GLY A 1 107 ? 9.860 5.884 -3.096 1.00 86.38 107 GLY A C 1
ATOM 789 O O . GLY A 1 107 ? 10.107 7.083 -3.237 1.00 86.38 107 GLY A O 1
ATOM 790 N N . GLY A 1 108 ? 9.950 4.981 -4.069 1.00 83.50 108 GLY A N 1
ATOM 791 C CA . GLY A 1 108 ? 10.150 5.291 -5.479 1.00 83.50 108 GLY A CA 1
ATOM 792 C C . GLY A 1 108 ? 8.823 5.249 -6.242 1.00 83.50 108 GLY A C 1
ATOM 793 O O . GLY A 1 108 ? 8.035 4.305 -6.121 1.00 83.50 108 GLY A O 1
ATOM 794 N N . GLY A 1 109 ? 8.561 6.274 -7.053 1.00 69.25 109 GLY A N 1
ATOM 795 C CA . GLY A 1 109 ? 7.419 6.292 -7.966 1.00 69.25 109 GLY A CA 1
ATOM 796 C C . GLY A 1 109 ? 7.738 5.601 -9.293 1.00 69.25 109 GLY A C 1
ATOM 797 O O . GLY A 1 109 ? 8.817 5.802 -9.833 1.00 69.25 109 GLY A O 1
ATOM 798 N N . ASP A 1 110 ? 6.777 4.851 -9.842 1.00 65.12 110 ASP A N 1
ATOM 799 C CA . ASP A 1 110 ? 6.783 4.374 -11.242 1.00 65.12 110 ASP A CA 1
ATOM 800 C C . ASP A 1 110 ? 7.931 3.418 -11.645 1.00 65.12 110 ASP A C 1
ATOM 802 O O . ASP A 1 110 ? 8.340 3.340 -12.800 1.00 65.12 110 ASP A O 1
ATOM 806 N N . VAL A 1 111 ? 8.461 2.652 -10.690 1.00 60.88 111 VAL A N 1
ATOM 807 C CA . VAL A 1 111 ? 9.668 1.826 -10.892 1.00 60.88 111 VAL A CA 1
ATOM 808 C C . VAL A 1 111 ? 9.395 0.382 -11.356 1.00 60.88 111 VAL A C 1
ATOM 810 O O . VAL A 1 111 ? 10.300 -0.455 -11.373 1.00 60.88 111 VAL A O 1
ATOM 813 N N . GLY A 1 112 ? 8.165 0.032 -11.744 1.00 62.53 112 GLY A N 1
ATOM 814 C CA . GLY A 1 112 ? 7.857 -1.356 -12.096 1.00 62.53 112 GLY A CA 1
ATOM 815 C C . GLY A 1 112 ? 6.560 -1.569 -12.862 1.00 62.53 112 GLY A C 1
ATOM 816 O O . GLY A 1 112 ? 5.584 -0.836 -12.719 1.00 62.53 112 GLY A O 1
ATOM 817 N N . ARG A 1 113 ? 6.544 -2.628 -13.677 1.00 72.06 113 ARG A N 1
ATOM 818 C CA . ARG A 1 113 ? 5.329 -3.118 -14.332 1.00 72.06 113 ARG A CA 1
ATOM 819 C C . ARG A 1 113 ? 4.556 -3.990 -13.348 1.00 72.06 113 ARG A C 1
ATOM 821 O O . ARG A 1 113 ? 5.141 -4.862 -12.713 1.00 72.06 113 ARG A O 1
ATOM 828 N N . ALA A 1 114 ? 3.245 -3.786 -13.273 1.00 74.56 114 ALA A N 1
ATOM 829 C CA . ALA A 1 114 ? 2.364 -4.646 -12.497 1.00 74.56 114 ALA A CA 1
ATOM 830 C C . ALA A 1 114 ? 2.532 -6.132 -12.882 1.00 74.56 114 ALA A C 1
ATOM 832 O O . ALA A 1 114 ? 2.694 -6.432 -14.074 1.00 74.56 114 ALA A O 1
ATOM 833 N N . PRO A 1 115 ? 2.425 -7.064 -11.919 1.00 79.31 115 PRO A N 1
ATOM 834 C CA . PRO A 1 115 ? 2.309 -8.486 -12.213 1.00 79.31 115 PRO A CA 1
ATOM 835 C C . PRO A 1 115 ? 1.192 -8.767 -13.227 1.00 79.31 115 PRO A C 1
ATOM 837 O O . PRO A 1 115 ? 0.134 -8.131 -13.216 1.00 79.31 115 PRO A O 1
ATOM 840 N N . LYS A 1 116 ? 1.403 -9.761 -14.096 1.00 80.19 116 LYS A N 1
ATOM 841 C CA . LYS A 1 116 ? 0.341 -10.246 -14.990 1.00 80.19 116 LYS A CA 1
ATOM 842 C C . LYS A 1 116 ? -0.786 -10.890 -14.172 1.00 80.19 116 LYS A C 1
ATOM 844 O O . LYS A 1 116 ? -0.542 -11.456 -13.112 1.00 80.19 116 LYS A O 1
ATOM 849 N N . GLY A 1 117 ? -2.013 -10.849 -14.694 1.00 81.50 117 GLY A N 1
ATOM 850 C CA . GLY A 1 117 ? -3.159 -11.536 -14.084 1.00 81.50 117 GLY A CA 1
ATOM 851 C C . GLY A 1 117 ? -3.750 -10.848 -12.848 1.00 81.50 117 GLY A C 1
ATOM 852 O O . GLY A 1 117 ? -4.546 -11.461 -12.140 1.00 81.50 117 GLY A O 1
ATOM 853 N N . LEU A 1 118 ? -3.384 -9.591 -12.581 1.00 85.25 118 LEU A N 1
ATOM 854 C CA . LEU A 1 118 ? -4.074 -8.763 -11.594 1.00 85.25 118 LEU A CA 1
ATOM 855 C C . LEU A 1 118 ? -5.379 -8.197 -12.172 1.00 85.25 118 LEU A C 1
ATOM 857 O O . LEU A 1 118 ? -5.398 -7.801 -13.342 1.00 85.25 118 LEU A O 1
ATOM 861 N N . PRO A 1 119 ? -6.453 -8.094 -11.365 1.00 86.94 119 PRO A N 1
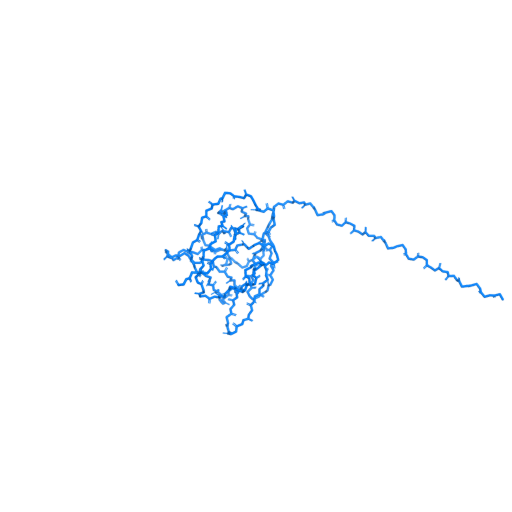ATOM 862 C CA . PRO A 1 119 ? -7.606 -7.283 -11.731 1.00 86.94 119 PRO A CA 1
ATOM 863 C C . PRO A 1 119 ? -7.159 -5.862 -12.082 1.00 86.94 119 PRO A C 1
ATOM 865 O O . PRO A 1 119 ? -6.354 -5.268 -11.364 1.00 86.94 119 PRO A O 1
ATOM 868 N N . ALA A 1 120 ? -7.690 -5.300 -13.169 1.00 83.50 120 ALA A N 1
ATOM 869 C CA . ALA A 1 120 ? -7.257 -3.991 -13.664 1.00 83.50 120 ALA A CA 1
ATOM 870 C C . ALA A 1 120 ? -7.395 -2.877 -12.610 1.00 83.50 120 ALA A C 1
ATOM 872 O O . ALA A 1 120 ? -6.581 -1.962 -12.565 1.00 83.50 120 ALA A O 1
ATOM 873 N N . SER A 1 121 ? -8.389 -2.970 -11.726 1.00 86.75 121 SER A N 1
ATOM 874 C CA . SER A 1 121 ? -8.605 -1.994 -10.656 1.00 86.75 121 SER A CA 1
ATOM 875 C C . SER A 1 121 ? -7.552 -2.037 -9.549 1.00 86.75 121 SER A C 1
ATOM 877 O O . SER A 1 121 ? -7.410 -1.037 -8.860 1.00 86.75 121 SER A O 1
ATOM 879 N N . CYS A 1 122 ? -6.777 -3.121 -9.414 1.00 91.50 122 CYS A N 1
ATOM 880 C CA . CYS A 1 122 ? -5.669 -3.209 -8.456 1.00 91.50 122 CYS A CA 1
ATOM 881 C C . CYS A 1 122 ? -4.497 -2.299 -8.816 1.00 91.50 122 CYS A C 1
ATOM 883 O O . CYS A 1 122 ? -3.630 -2.062 -7.980 1.00 91.50 122 CYS A O 1
ATOM 885 N N . VAL A 1 123 ? -4.465 -1.795 -10.053 1.00 91.81 123 VAL A N 1
ATOM 886 C CA . VAL A 1 123 ? -3.536 -0.758 -10.493 1.00 91.81 123 VAL A CA 1
ATOM 887 C C . VAL A 1 123 ? -4.358 0.415 -11.024 1.00 91.81 123 VAL A C 1
ATOM 889 O O . VAL A 1 123 ? -4.681 0.464 -12.212 1.00 91.81 123 VAL A O 1
ATOM 892 N N . PRO A 1 124 ? -4.737 1.367 -10.150 1.00 89.38 124 PRO A N 1
ATOM 893 C CA . PRO A 1 124 ? -5.488 2.550 -10.553 1.00 89.38 124 PRO A CA 1
ATOM 894 C C . PRO A 1 124 ? -4.761 3.355 -11.637 1.00 89.38 124 PRO A C 1
ATOM 896 O O . PRO A 1 124 ? -3.553 3.225 -11.820 1.00 89.38 124 PRO A O 1
ATOM 899 N N . LYS A 1 125 ? -5.467 4.291 -12.291 1.00 86.75 125 LYS A N 1
ATOM 900 C CA . LYS A 1 125 ? -4.885 5.185 -13.319 1.00 86.75 125 LYS A CA 1
ATOM 901 C C . LYS A 1 125 ? -3.621 5.923 -12.864 1.00 86.75 125 LYS A C 1
ATOM 903 O O . LYS A 1 125 ? -2.808 6.294 -13.699 1.00 86.75 125 LYS A O 1
ATOM 908 N N . GLY A 1 126 ? -3.471 6.157 -11.559 1.00 85.44 126 GLY A N 1
ATOM 909 C CA . GLY A 1 126 ? -2.284 6.790 -10.992 1.00 85.44 126 GLY A CA 1
ATOM 910 C C . GLY A 1 126 ? -1.027 5.915 -11.020 1.00 85.44 126 GLY A C 1
ATOM 911 O O . GLY A 1 126 ? 0.042 6.436 -10.720 1.00 85.44 126 GLY A O 1
ATOM 912 N N . GLY A 1 127 ? -1.142 4.626 -11.348 1.00 89.75 127 GLY A N 1
ATOM 913 C CA . GLY A 1 127 ? -0.032 3.684 -11.415 1.00 89.75 127 GLY A CA 1
ATOM 914 C C . GLY A 1 127 ? 0.348 3.095 -10.057 1.00 89.75 127 GLY A C 1
ATOM 915 O O . GLY A 1 127 ? -0.494 2.904 -9.174 1.00 89.75 127 GLY A O 1
ATOM 916 N N . ILE A 1 128 ? 1.635 2.790 -9.917 1.00 91.69 128 ILE A N 1
ATOM 917 C CA . ILE A 1 128 ? 2.228 2.070 -8.788 1.00 91.69 128 ILE A CA 1
ATOM 918 C C . ILE A 1 128 ? 3.131 3.007 -7.972 1.00 91.69 128 ILE A C 1
ATOM 920 O O . ILE A 1 128 ? 3.766 3.914 -8.517 1.00 91.69 128 ILE A O 1
ATOM 924 N N . ILE A 1 129 ? 3.204 2.773 -6.662 1.00 91.62 129 ILE A N 1
ATOM 925 C CA . ILE A 1 129 ? 4.243 3.324 -5.784 1.00 91.62 129 ILE A CA 1
ATOM 926 C C . ILE A 1 129 ? 4.941 2.161 -5.095 1.00 91.62 129 ILE A C 1
ATOM 928 O O . ILE A 1 129 ? 4.272 1.290 -4.542 1.00 91.62 129 ILE A O 1
ATOM 932 N N . VAL A 1 130 ? 6.269 2.169 -5.101 1.00 92.25 130 VAL A N 1
ATOM 933 C CA . VAL A 1 130 ? 7.075 1.230 -4.326 1.00 92.25 130 VAL A CA 1
ATOM 934 C C . VAL A 1 130 ? 7.465 1.888 -3.013 1.00 92.25 130 VAL A C 1
ATOM 936 O O . VAL A 1 130 ? 8.107 2.933 -3.021 1.00 92.25 130 VAL A O 1
ATOM 939 N N . PHE A 1 131 ? 7.079 1.279 -1.897 1.00 92.44 131 PHE A N 1
ATOM 940 C CA . PHE A 1 131 ? 7.480 1.694 -0.557 1.00 92.44 131 PHE A CA 1
ATOM 941 C C . PHE A 1 131 ? 8.729 0.925 -0.146 1.00 92.44 131 PHE A C 1
ATOM 943 O O . PHE A 1 131 ? 8.710 -0.303 -0.073 1.00 92.44 131 PHE A O 1
ATOM 950 N N . ASN A 1 132 ? 9.821 1.639 0.094 1.00 86.12 132 ASN A N 1
ATOM 951 C CA . ASN A 1 132 ? 11.127 1.062 0.414 1.00 86.12 132 ASN A CA 1
ATOM 952 C C . ASN A 1 132 ? 11.765 1.691 1.661 1.00 86.12 132 ASN A C 1
ATOM 954 O O . ASN A 1 132 ? 12.939 1.460 1.925 1.00 86.12 132 ASN A O 1
ATOM 958 N N . GLU A 1 133 ? 10.992 2.455 2.428 1.00 85.25 133 GLU A N 1
ATOM 959 C CA . GLU A 1 133 ? 11.426 3.099 3.665 1.00 85.25 133 GLU A CA 1
ATOM 960 C C . GLU A 1 133 ? 10.443 2.814 4.804 1.00 85.25 133 GLU A C 1
ATOM 962 O O . GLU A 1 133 ? 9.367 2.238 4.613 1.00 85.25 133 GLU A O 1
ATOM 967 N N . GLU A 1 134 ? 10.824 3.251 6.002 1.00 87.56 134 GLU A N 1
ATOM 968 C CA . GLU A 1 134 ? 10.022 3.118 7.212 1.00 87.56 134 GLU A CA 1
ATOM 969 C C . GLU A 1 134 ? 8.630 3.759 7.062 1.00 87.56 134 GLU A C 1
ATOM 971 O O . GLU A 1 134 ? 8.419 4.737 6.333 1.00 87.56 134 GLU A O 1
ATOM 976 N N . ILE A 1 135 ? 7.656 3.152 7.738 1.00 92.81 135 ILE A N 1
ATOM 977 C CA . ILE A 1 135 ? 6.275 3.620 7.793 1.00 92.81 135 ILE A CA 1
ATOM 978 C C . ILE A 1 135 ? 6.061 4.314 9.130 1.00 92.81 135 ILE A C 1
ATOM 980 O O . ILE A 1 135 ? 6.336 3.746 10.183 1.00 92.81 135 ILE A O 1
ATOM 984 N N . GLU A 1 136 ? 5.451 5.493 9.094 1.00 94.69 136 GLU A N 1
ATOM 985 C CA . GLU A 1 136 ? 5.038 6.212 10.295 1.00 94.69 136 GLU A CA 1
ATOM 986 C C . GLU A 1 136 ? 3.524 6.433 10.288 1.00 94.69 136 GLU A C 1
ATOM 988 O O . GLU A 1 136 ? 2.954 6.980 9.335 1.00 94.69 136 GLU A O 1
ATOM 993 N N . ARG A 1 137 ? 2.845 6.036 11.373 1.00 94.88 137 ARG A N 1
ATOM 994 C CA . ARG A 1 137 ? 1.420 6.350 11.559 1.00 94.88 137 ARG A CA 1
ATOM 995 C C . ARG A 1 137 ? 1.243 7.844 11.769 1.00 94.88 137 ARG A C 1
ATOM 997 O O . ARG A 1 137 ? 1.880 8.440 12.633 1.00 94.88 137 ARG A O 1
ATOM 1004 N N . GLN A 1 138 ? 0.298 8.413 11.036 1.00 93.25 138 GLN A N 1
ATOM 1005 C CA . GLN A 1 138 ? -0.095 9.808 11.178 1.00 93.25 138 GLN A CA 1
ATOM 1006 C C . GLN A 1 138 ? -1.353 9.875 12.054 1.00 93.25 138 GLN A C 1
ATOM 1008 O O . GLN A 1 138 ? -2.291 9.102 11.841 1.00 93.25 138 GLN A O 1
ATOM 1013 N N . LYS A 1 139 ? -1.340 10.759 13.056 1.00 81.19 139 LYS A N 1
ATOM 1014 C CA . LYS A 1 139 ? -2.475 10.991 13.964 1.00 81.19 139 LYS A CA 1
ATOM 1015 C C . LYS A 1 139 ? -3.536 11.884 13.330 1.00 81.19 139 LYS A C 1
ATOM 1017 O O . LYS A 1 139 ? -3.162 12.742 12.499 1.00 81.19 139 LYS A O 1
#

pLDDT: mean 84.48, std 16.45, range [42.38, 98.31]

Sequence (139 aa):
MTTRSVTVAVALALGAAACGGKGIDRTGDDPIVLVHHGYDGEPRIMYVGRLVYDPASRCLHFAFESGSRRAPVWPKGTEPVRGGGKRGVNVPGFGDLLEGERFSTGGGGDVGRAPKGLPASCVPKGGIIVFNEEIERQK

Foldseek 3Di:
DDDDDDDDDDPPPPPPPPPQDWDWDWDDDAQIAIAIGDFQDADWDKAKAFWAADPVQNAIWGAHPVRDTFQEYAYPPWHWDDDPNWTFIQHPPAGTGTGPWIKMAIWDPPPDDDDPPGDPPSGPPRGYTYGNGDMGTDD

Secondary structure (DSSP, 8-state):
----------------------EEEEE-SSSBEEEEES-TTS--EEEEEEEEEETTTTEEEEEETTS-EEEEEEETT-EEEEETTEEEEEETTTEEEETT-EEEEEEEES--PPPTT--GGGS-TT-EEEEEEEEEE--

Radius of gyration: 19.81 Å; chains: 1; bounding box: 39×79×29 Å

Organism: Actinomadura namibiensis (NCBI:txid182080)